Protein AF-H0EFK3-F1 (afdb_monomer_lite)

pLDDT: mean 70.61, std 19.35, range [40.44, 93.5]

Sequence (146 aa):
MAFESGTAYPESDIEADDEYERSEKGYDGGQSPTSSDDLSSSEHTPTTYGAHDASDKLPEAIISEWTADECADFVASLNLRQYADQFLENEIVGEALVALQHDDLKQMGVSSVGHRLTILKNVYDIKIKQDPPTLKLNMPPRPSKI

Foldseek 3Di:
DDDDDDDDDDPDDPDDDDDPCPDDDDDPDDDDPPDDPDDDPPDDDPDDDDDDPPPPDLDPDDLQQFWLQSLLVVCVVLVNNVLSVLSVVVRPGSVNLLVDDPVNCVVSPVVDPVSRCSSNVVSVVSNCVNPVPDPPVPPPPDDDDD

Secondary structure (DSSP, 8-state):
-----------------------------------------------------TTS---SS-GGG--HHHHHHHHIIIIIGGGHHHHHHTT--HHHHHH--HHHHHHTT---HHHHHHHHHHHHHHHHHHS--------PPPP---

Organism: Glarea lozoyensis (strain ATCC 74030 / MF5533) (NCBI:txid1104152)

Structure (mmCIF, N/CA/C/O backbone):
data_AF-H0EFK3-F1
#
_entry.id   AF-H0EFK3-F1
#
loop_
_atom_site.group_PDB
_atom_site.id
_atom_site.type_symbol
_atom_site.label_atom_id
_atom_site.label_alt_id
_atom_site.label_comp_id
_atom_site.label_asym_id
_atom_site.label_entity_id
_atom_site.label_seq_id
_atom_site.pdbx_PDB_ins_code
_atom_site.Cartn_x
_atom_site.Cartn_y
_atom_site.Cartn_z
_atom_site.occupancy
_atom_site.B_iso_or_equiv
_atom_site.auth_seq_id
_atom_site.auth_comp_id
_atom_site.auth_asym_id
_atom_site.auth_atom_id
_atom_site.pdbx_PDB_model_num
ATOM 1 N N . MET A 1 1 ? -55.748 37.983 19.833 1.00 40.44 1 MET A N 1
ATOM 2 C CA . MET A 1 1 ? -54.716 37.002 20.220 1.00 40.44 1 MET A CA 1
ATOM 3 C C . MET A 1 1 ? -53.372 37.650 19.968 1.00 40.44 1 MET A C 1
ATOM 5 O O . MET A 1 1 ? -53.128 38.082 18.850 1.00 40.44 1 MET A O 1
ATOM 9 N N . ALA A 1 2 ? -52.611 37.828 21.042 1.00 47.78 2 ALA A N 1
ATOM 10 C CA . ALA A 1 2 ? -51.266 38.380 21.070 1.00 47.78 2 ALA A CA 1
ATOM 11 C C . ALA A 1 2 ? -50.233 37.245 20.978 1.00 47.78 2 ALA A C 1
ATOM 13 O O . ALA A 1 2 ? -50.512 36.139 21.437 1.00 47.78 2 ALA A O 1
ATOM 14 N N . PHE A 1 3 ? -49.071 37.544 20.406 1.00 45.03 3 PHE A N 1
ATOM 15 C CA . PHE A 1 3 ? -47.782 36.907 20.688 1.00 45.03 3 PHE A CA 1
ATOM 16 C C . PHE A 1 3 ? -46.726 37.975 20.335 1.00 45.03 3 PHE A C 1
ATOM 18 O O . PHE A 1 3 ? -46.649 38.418 19.195 1.00 45.03 3 PHE A O 1
ATOM 25 N N . GLU A 1 4 ? -46.305 38.787 21.298 1.00 48.50 4 GLU A N 1
ATOM 26 C CA . GLU A 1 4 ? -45.198 38.586 22.244 1.00 48.50 4 GLU A CA 1
ATOM 27 C C . GLU A 1 4 ? -43.815 38.590 21.574 1.00 48.50 4 GLU A C 1
ATOM 29 O O . GLU A 1 4 ? -43.460 37.737 20.765 1.00 48.50 4 GLU A O 1
ATOM 34 N N . SER A 1 5 ? -43.090 39.657 21.902 1.00 49.03 5 SER A N 1
ATOM 35 C CA . SER A 1 5 ? -41.765 40.044 21.449 1.00 49.03 5 SER A CA 1
ATOM 36 C C . SER A 1 5 ? -40.663 39.143 22.003 1.00 49.03 5 SER A C 1
ATOM 38 O O . SER A 1 5 ? -40.746 38.687 23.136 1.00 49.03 5 SER A O 1
ATOM 40 N N . GLY A 1 6 ? -39.543 39.099 21.279 1.00 47.88 6 GLY A N 1
ATOM 41 C CA . GLY A 1 6 ? -38.226 39.171 21.908 1.00 47.88 6 GLY A CA 1
ATOM 42 C C . GLY A 1 6 ? -37.472 37.857 22.070 1.00 47.88 6 GLY A C 1
ATOM 43 O O . GLY A 1 6 ? -37.756 37.064 22.954 1.00 47.88 6 GLY A O 1
ATOM 44 N N . THR A 1 7 ? -36.370 37.745 21.334 1.00 43.00 7 THR A N 1
ATOM 45 C CA . THR A 1 7 ? -35.112 37.273 21.919 1.00 43.00 7 THR A CA 1
ATOM 46 C C . THR A 1 7 ? -34.016 38.219 21.448 1.00 43.00 7 THR A C 1
ATOM 48 O O . THR A 1 7 ? -33.504 38.108 20.336 1.00 43.00 7 THR A O 1
ATOM 51 N N . ALA A 1 8 ? -33.732 39.221 22.279 1.00 49.06 8 ALA A N 1
ATOM 52 C CA . ALA A 1 8 ? -32.505 39.992 22.201 1.00 49.06 8 ALA A CA 1
ATOM 53 C C . ALA A 1 8 ? -31.339 39.026 22.445 1.00 49.06 8 ALA A C 1
ATOM 55 O O . ALA A 1 8 ? -31.334 38.323 23.454 1.00 49.06 8 ALA A O 1
ATOM 56 N N . TYR A 1 9 ? -30.388 38.962 21.517 1.00 51.53 9 TYR A N 1
ATOM 57 C CA . TYR A 1 9 ? -29.096 38.345 21.787 1.00 51.53 9 TYR A CA 1
ATOM 58 C C . TYR A 1 9 ? -28.327 39.303 22.699 1.00 51.53 9 TYR A C 1
ATOM 60 O O . TYR A 1 9 ? -28.095 40.439 22.283 1.00 51.53 9 TYR A O 1
ATOM 68 N N . PRO A 1 10 ? -27.971 38.914 23.934 1.00 56.50 10 PRO A N 1
ATOM 69 C CA . PRO A 1 10 ? -27.026 39.697 24.704 1.00 56.50 10 PRO A CA 1
ATOM 70 C C . PRO A 1 10 ? -25.658 39.605 24.023 1.00 56.50 10 PRO A C 1
ATOM 72 O O . PRO A 1 10 ? -25.071 38.528 23.921 1.00 56.50 10 PRO A O 1
ATOM 75 N N . GLU A 1 11 ? -25.180 40.753 23.545 1.00 53.28 11 GLU A N 1
ATOM 76 C CA . GLU A 1 11 ? -23.755 41.048 23.470 1.00 53.28 11 GLU A CA 1
ATOM 77 C C . GLU A 1 11 ? -23.179 40.819 24.870 1.00 53.28 11 GLU A C 1
ATOM 79 O O . GLU A 1 11 ? -23.547 41.498 25.828 1.00 53.28 11 GLU A O 1
ATOM 84 N N . SER A 1 12 ? -22.339 39.801 25.006 1.00 49.78 12 SER A N 1
ATOM 85 C CA . SER A 1 12 ? -21.512 39.606 26.187 1.00 49.78 12 SER A CA 1
ATOM 86 C C . SER A 1 12 ? -20.067 39.747 25.747 1.00 49.78 12 SER A C 1
ATOM 88 O O . SER A 1 12 ? -19.526 38.842 25.107 1.00 49.78 12 SER A O 1
ATOM 90 N N . ASP A 1 13 ? -19.519 40.919 26.067 1.00 53.78 13 ASP A N 1
ATOM 91 C CA . ASP A 1 13 ? -18.103 41.264 26.100 1.00 53.78 13 ASP A CA 1
ATOM 92 C C . ASP A 1 13 ? -17.252 40.056 26.504 1.00 53.78 13 ASP A C 1
ATOM 94 O O . ASP A 1 13 ? -17.281 39.600 27.649 1.00 53.78 13 ASP A O 1
ATOM 98 N N . ILE A 1 14 ? -16.487 39.530 25.550 1.00 55.16 14 ILE A N 1
ATOM 99 C CA . ILE A 1 14 ? -15.352 38.659 25.844 1.00 55.16 14 ILE A CA 1
ATOM 100 C C . ILE A 1 14 ? -14.182 39.599 26.135 1.00 55.16 14 ILE A C 1
ATOM 102 O O . ILE A 1 14 ? -13.369 39.903 25.269 1.00 55.16 14 ILE A O 1
ATOM 106 N N . GLU A 1 15 ? -14.156 40.099 27.365 1.00 57.81 15 GLU A N 1
ATOM 107 C CA . GLU A 1 15 ? -12.981 40.687 28.003 1.00 57.81 15 GLU A CA 1
ATOM 108 C C . GLU A 1 15 ? -12.408 39.615 28.940 1.00 57.81 15 GLU A C 1
ATOM 110 O O . GLU A 1 15 ? -12.974 39.335 29.998 1.00 57.81 15 GLU A O 1
ATOM 115 N N . ALA A 1 16 ? -11.316 38.976 28.525 1.00 56.59 16 ALA A N 1
ATOM 116 C CA . ALA A 1 16 ? -10.424 38.225 29.407 1.00 56.59 16 ALA A CA 1
ATOM 117 C C . ALA A 1 16 ? -9.040 38.153 28.749 1.00 56.59 16 ALA A C 1
ATOM 119 O O . ALA A 1 16 ? -8.718 37.243 27.985 1.00 56.59 16 ALA A O 1
ATOM 120 N N . ASP A 1 17 ? -8.283 39.211 29.017 1.00 53.34 17 ASP A N 1
ATOM 121 C CA . ASP A 1 17 ? -6.836 39.314 28.916 1.00 53.34 17 ASP A CA 1
ATOM 122 C C . ASP A 1 17 ? -6.197 38.294 29.875 1.00 53.34 17 ASP A C 1
ATOM 124 O O . ASP A 1 17 ? -6.238 38.481 31.085 1.00 53.34 17 ASP A O 1
ATOM 128 N N . ASP A 1 18 ? -5.649 37.204 29.335 1.00 54.41 18 ASP A N 1
ATOM 129 C CA . ASP A 1 18 ? -4.739 36.299 30.047 1.00 54.41 18 ASP A CA 1
ATOM 130 C C . ASP A 1 18 ? -3.420 36.245 29.254 1.00 54.41 18 ASP A C 1
ATOM 132 O O . ASP A 1 18 ? -3.176 35.379 28.411 1.00 54.41 18 ASP A O 1
ATOM 136 N N . GLU A 1 19 ? -2.607 37.280 29.464 1.00 54.31 19 GLU A N 1
ATOM 137 C CA . GLU A 1 19 ? -1.190 37.171 29.825 1.00 54.31 19 GLU A CA 1
ATOM 138 C C . GLU A 1 19 ? -0.433 35.969 29.214 1.00 54.31 19 GLU A C 1
ATOM 140 O O . GLU A 1 19 ? -0.080 34.998 29.885 1.00 54.31 19 GLU A O 1
ATOM 145 N N . TYR A 1 20 ? -0.100 36.043 27.921 1.00 53.34 20 TYR A N 1
ATOM 146 C CA . TYR A 1 20 ? 0.865 35.122 27.307 1.00 53.34 20 TYR A CA 1
ATOM 147 C C . TYR A 1 20 ? 2.307 35.569 27.603 1.00 53.34 20 TYR A C 1
ATOM 149 O O . TYR A 1 20 ? 3.095 35.831 26.693 1.00 53.34 20 TYR A O 1
ATOM 157 N N . GLU A 1 21 ? 2.690 35.650 28.880 1.00 53.16 21 GLU A N 1
ATOM 158 C CA . GLU A 1 21 ? 4.094 35.838 29.261 1.00 53.16 21 GLU A CA 1
ATOM 159 C C . GLU A 1 21 ? 4.821 34.484 29.235 1.00 53.16 21 GLU A C 1
ATOM 161 O O . GLU A 1 21 ? 5.125 33.868 30.259 1.00 53.16 21 GLU A O 1
ATOM 166 N N . ARG A 1 22 ? 5.111 33.967 28.033 1.00 49.53 22 ARG A N 1
ATOM 167 C CA . ARG A 1 22 ? 6.064 32.857 27.904 1.00 49.53 22 ARG A CA 1
ATOM 168 C C . ARG A 1 22 ? 7.470 33.423 27.784 1.00 49.53 22 ARG A C 1
ATOM 170 O O . ARG A 1 22 ? 7.938 33.724 26.691 1.00 49.53 22 ARG A O 1
ATOM 177 N N . SER A 1 23 ? 8.113 33.531 28.943 1.00 47.88 23 SER A N 1
ATOM 178 C CA . SER A 1 23 ? 9.464 34.042 29.148 1.00 47.88 23 SER A CA 1
ATOM 179 C C . SER A 1 23 ? 10.484 33.557 28.116 1.00 47.88 23 SER A C 1
ATOM 181 O O . SER A 1 23 ? 10.634 32.360 27.845 1.00 47.88 23 SER A O 1
ATOM 183 N N . GLU A 1 24 ? 11.259 34.519 27.631 1.00 50.53 24 GLU A N 1
ATOM 184 C CA . GLU A 1 24 ? 12.458 34.342 26.827 1.00 50.53 24 GLU A CA 1
ATOM 185 C C . GLU A 1 24 ? 13.538 33.646 27.665 1.00 50.53 24 GLU A C 1
ATOM 187 O O . GLU A 1 24 ? 14.207 34.254 28.501 1.00 50.53 24 GLU A O 1
ATOM 192 N N . LYS A 1 25 ? 13.720 32.338 27.468 1.00 50.91 25 LYS A N 1
ATOM 193 C CA . LYS A 1 25 ? 14.913 31.643 27.959 1.00 50.91 25 LYS A CA 1
ATOM 194 C C . LYS A 1 25 ? 1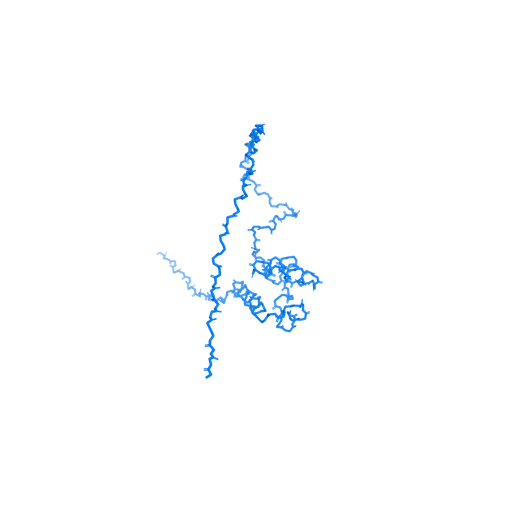5.979 31.672 26.878 1.00 50.91 25 LYS A C 1
ATOM 196 O O . LYS A 1 25 ? 16.089 30.751 26.073 1.00 50.91 25 LYS A O 1
ATOM 201 N N . GLY A 1 26 ? 16.770 32.742 26.911 1.00 47.75 26 GLY A N 1
ATOM 202 C CA . GLY A 1 26 ? 18.124 32.735 26.381 1.00 47.75 26 GLY A CA 1
ATOM 203 C C . GLY A 1 26 ? 18.949 31.688 27.125 1.00 47.75 26 GLY A C 1
ATOM 204 O O . GLY A 1 26 ? 19.226 31.826 28.315 1.00 47.75 26 GLY A O 1
ATOM 205 N N . TYR A 1 27 ? 19.317 30.626 26.419 1.00 49.28 27 TYR A N 1
ATOM 206 C CA . TYR A 1 27 ? 20.464 29.799 26.760 1.00 49.28 27 TYR A CA 1
ATOM 207 C C . TYR A 1 27 ? 21.585 30.187 25.797 1.00 49.28 27 TYR A C 1
ATOM 209 O O . TYR A 1 27 ? 21.691 29.698 24.677 1.00 49.28 27 TYR A O 1
ATOM 217 N N . ASP A 1 28 ? 22.383 31.147 26.256 1.00 47.19 28 ASP A N 1
ATOM 218 C CA . ASP A 1 28 ? 23.770 31.300 25.847 1.00 47.19 28 ASP A CA 1
ATOM 219 C C . ASP A 1 28 ? 24.525 30.039 26.288 1.00 47.19 28 ASP A C 1
ATOM 221 O O . ASP A 1 28 ? 24.467 29.625 27.447 1.00 47.19 28 ASP A O 1
ATOM 225 N N . GLY A 1 29 ? 25.156 29.377 25.328 1.00 49.94 29 GLY A N 1
ATOM 226 C CA . GLY A 1 29 ? 25.785 28.077 25.509 1.00 49.94 29 GLY A CA 1
ATOM 227 C C . GLY A 1 29 ? 26.675 27.772 24.320 1.00 49.94 29 GLY A C 1
ATOM 228 O O . GLY A 1 29 ? 26.379 26.886 23.526 1.00 49.94 29 GLY A O 1
ATOM 229 N N . GLY A 1 30 ? 27.739 28.563 24.171 1.00 46.16 30 GLY A N 1
ATOM 230 C CA . GLY A 1 30 ? 28.821 28.269 23.239 1.00 46.16 30 GLY A CA 1
ATOM 231 C C . GLY A 1 30 ? 29.535 26.950 23.559 1.00 46.16 30 GLY A C 1
ATOM 232 O O . GLY A 1 30 ? 29.468 26.471 24.695 1.00 46.16 30 GLY A O 1
ATOM 233 N N . GLN A 1 31 ? 30.281 26.469 22.547 1.00 50.62 31 GLN A N 1
ATOM 234 C CA . GLN A 1 31 ? 31.054 25.210 22.404 1.00 50.62 31 GLN A CA 1
ATOM 235 C C . GLN A 1 31 ? 30.295 24.214 21.499 1.00 50.62 31 GLN A C 1
ATOM 237 O O . GLN A 1 31 ? 29.227 23.754 21.867 1.00 50.62 31 GLN A O 1
ATOM 242 N N . SER A 1 32 ? 30.714 23.832 20.288 1.00 48.69 32 SER A N 1
ATOM 243 C CA . SER A 1 32 ? 32.023 23.848 19.621 1.00 48.69 32 SER A CA 1
ATOM 244 C C . SER A 1 32 ? 31.814 23.632 18.107 1.00 48.69 32 SER A C 1
ATOM 246 O O . SER A 1 32 ? 31.055 22.729 17.761 1.00 48.69 32 SER A O 1
ATOM 248 N N . PRO A 1 33 ? 32.481 24.346 17.178 1.00 52.19 33 PRO A N 1
ATOM 249 C CA . PRO A 1 33 ? 32.621 23.849 15.814 1.00 52.19 33 PRO A CA 1
ATOM 250 C C . PRO A 1 33 ? 33.737 22.802 15.811 1.00 52.19 33 PRO A C 1
ATOM 252 O O . PRO A 1 33 ? 34.921 23.134 15.893 1.00 52.19 33 PRO A O 1
ATOM 255 N N . THR A 1 34 ? 33.375 21.521 15.768 1.00 54.19 34 THR A N 1
ATOM 256 C CA . THR A 1 34 ? 34.356 20.476 15.472 1.00 54.19 34 THR A CA 1
ATOM 257 C C . THR A 1 34 ? 34.695 20.606 13.991 1.00 54.19 34 THR A C 1
ATOM 259 O O . THR A 1 34 ? 33.885 20.273 13.131 1.00 54.19 34 THR A O 1
ATOM 262 N N . SER A 1 35 ? 35.867 21.167 13.690 1.00 53.00 35 SER A N 1
ATOM 263 C CA . SER A 1 35 ? 36.458 21.063 12.357 1.00 53.00 35 SER A CA 1
ATOM 264 C C . SER A 1 35 ? 36.663 19.578 12.081 1.00 53.00 35 SER A C 1
ATOM 266 O O . SER A 1 35 ? 37.392 18.901 12.809 1.00 53.00 35 SER A O 1
ATOM 268 N N . SER A 1 36 ? 35.980 19.070 11.068 1.00 58.16 36 SER A N 1
ATOM 269 C CA . SER A 1 36 ? 36.232 17.751 10.501 1.00 58.16 36 SER A CA 1
ATOM 270 C C . SER A 1 36 ? 36.311 17.937 9.000 1.00 58.16 36 SER A C 1
ATOM 272 O O . SER A 1 36 ? 35.353 17.734 8.258 1.00 58.16 36 SER A O 1
ATOM 274 N N . ASP A 1 37 ? 37.472 18.426 8.583 1.00 52.88 37 ASP A N 1
ATOM 275 C CA . ASP A 1 37 ? 37.993 18.260 7.240 1.00 52.88 37 ASP A CA 1
ATOM 276 C C . ASP A 1 37 ? 38.271 16.767 7.024 1.00 52.88 37 ASP A C 1
ATOM 278 O O . ASP A 1 37 ? 39.395 16.306 7.202 1.00 52.88 37 ASP A O 1
ATOM 282 N N . ASP A 1 38 ? 37.249 16.008 6.635 1.00 55.44 38 ASP A N 1
ATOM 283 C CA . ASP A 1 38 ? 37.422 14.653 6.117 1.00 55.44 38 ASP A CA 1
ATOM 284 C C . ASP A 1 38 ? 37.128 14.643 4.616 1.00 55.44 38 ASP A C 1
ATOM 286 O O . ASP A 1 38 ? 36.029 14.399 4.127 1.00 55.44 38 ASP A O 1
ATOM 290 N N . LEU A 1 39 ? 38.173 15.049 3.893 1.00 53.88 39 LEU A N 1
ATOM 291 C CA . LEU A 1 39 ? 38.788 14.259 2.832 1.00 53.88 39 LEU A CA 1
ATOM 292 C C . LEU A 1 39 ? 37.796 13.493 1.942 1.00 53.88 39 LEU A C 1
ATOM 294 O O . LEU A 1 39 ? 37.351 12.390 2.250 1.00 53.88 39 LEU A O 1
ATOM 298 N N . SER A 1 40 ? 37.574 14.061 0.757 1.00 55.38 40 SER A N 1
ATOM 299 C CA . SER A 1 40 ? 37.125 13.354 -0.442 1.00 55.38 40 SER A CA 1
ATOM 300 C C . SER A 1 40 ? 37.921 12.053 -0.635 1.00 55.38 40 SER A C 1
ATOM 302 O O . SER A 1 40 ? 39.003 12.050 -1.225 1.00 55.38 40 SER A O 1
ATOM 304 N N . SER A 1 41 ? 37.387 10.938 -0.133 1.00 45.91 41 SER A N 1
ATOM 305 C CA . SER A 1 41 ? 37.857 9.591 -0.454 1.00 45.91 41 SER A CA 1
ATOM 306 C C . SER A 1 41 ? 37.181 9.147 -1.738 1.00 45.91 41 SER A C 1
ATOM 308 O O . SER A 1 41 ? 36.127 8.515 -1.757 1.00 45.91 41 SER A O 1
ATOM 310 N N . SER A 1 42 ? 37.812 9.521 -2.843 1.00 62.47 42 SER A N 1
ATOM 311 C CA . SER A 1 42 ? 37.537 8.969 -4.162 1.00 62.47 42 SER A CA 1
ATOM 312 C C . SER A 1 42 ? 38.137 7.565 -4.279 1.00 62.47 42 SER A C 1
ATOM 314 O O . SER A 1 42 ? 39.048 7.383 -5.071 1.00 62.47 42 SER A O 1
ATOM 316 N N . GLU A 1 43 ? 37.657 6.578 -3.514 1.00 48.94 43 GLU A N 1
ATOM 317 C CA . GLU A 1 43 ? 38.032 5.162 -3.688 1.00 48.94 43 GLU A CA 1
ATOM 318 C C . GLU A 1 43 ? 36.847 4.236 -3.351 1.00 48.94 43 GLU A C 1
ATOM 320 O O . GLU A 1 43 ? 36.759 3.638 -2.281 1.00 48.94 43 GLU A O 1
ATOM 325 N N . HIS A 1 44 ? 35.915 4.097 -4.301 1.00 45.88 44 HIS A N 1
ATOM 326 C CA . HIS A 1 44 ? 34.933 3.013 -4.294 1.00 45.88 44 HIS A CA 1
ATOM 327 C C . HIS A 1 44 ? 35.650 1.676 -4.495 1.00 45.88 44 HIS A C 1
ATOM 329 O O . HIS A 1 44 ? 35.950 1.270 -5.618 1.00 45.88 44 HIS A O 1
ATOM 335 N N . THR A 1 45 ? 35.886 0.966 -3.401 1.00 53.62 45 THR A N 1
ATOM 336 C CA . THR A 1 45 ? 36.117 -0.477 -3.429 1.00 53.62 45 THR A CA 1
ATOM 337 C C . THR A 1 45 ? 34.771 -1.160 -3.174 1.00 53.62 45 THR A C 1
ATOM 339 O O . THR A 1 45 ? 34.205 -1.002 -2.094 1.00 53.62 45 THR A O 1
ATOM 342 N N . PRO A 1 46 ? 34.186 -1.881 -4.153 1.00 49.56 46 PRO A N 1
ATOM 343 C CA . PRO A 1 46 ? 32.938 -2.588 -3.933 1.00 49.56 46 PRO A CA 1
ATOM 344 C C . PRO A 1 46 ? 33.284 -3.880 -3.202 1.00 49.56 46 PRO A C 1
ATOM 346 O O . PRO A 1 46 ? 33.598 -4.897 -3.819 1.00 49.56 46 PRO A O 1
ATOM 349 N N . THR A 1 47 ? 33.287 -3.842 -1.874 1.00 55.28 47 THR A N 1
ATOM 350 C CA . THR A 1 47 ? 33.315 -5.072 -1.096 1.00 55.28 47 THR A CA 1
ATOM 351 C C . THR A 1 47 ? 32.351 -4.988 0.074 1.00 55.28 47 THR A C 1
ATOM 353 O O . THR A 1 47 ? 32.380 -4.054 0.861 1.00 55.28 47 THR A O 1
ATOM 356 N N . THR A 1 48 ? 31.527 -6.029 0.136 1.00 48.28 48 THR A N 1
ATOM 357 C CA . THR A 1 48 ? 30.842 -6.582 1.301 1.00 48.28 48 THR A CA 1
ATOM 358 C C . THR A 1 48 ? 29.673 -5.805 1.928 1.00 48.28 48 THR A C 1
ATOM 360 O O . THR A 1 48 ? 29.831 -4.812 2.620 1.00 48.28 48 THR A O 1
ATOM 363 N N . TYR A 1 49 ? 28.477 -6.363 1.698 1.00 49.00 49 TYR A N 1
ATOM 364 C CA . TYR A 1 49 ? 27.360 -6.547 2.635 1.00 49.00 49 TYR A CA 1
ATOM 365 C C . TYR A 1 49 ? 27.351 -5.685 3.911 1.00 49.00 49 TYR A C 1
ATOM 367 O O . TYR A 1 49 ? 28.114 -5.946 4.840 1.00 49.00 49 TYR A O 1
ATOM 375 N N . GLY A 1 50 ? 26.359 -4.797 4.020 1.00 48.47 50 GLY A N 1
ATOM 376 C CA . GLY A 1 50 ? 25.864 -4.341 5.318 1.00 48.47 50 GLY A CA 1
ATOM 377 C C . GLY A 1 50 ? 25.365 -2.903 5.337 1.00 48.47 50 GLY A C 1
ATOM 378 O O . GLY A 1 50 ? 26.163 -1.980 5.285 1.00 48.47 50 GLY A O 1
ATOM 379 N N . ALA A 1 51 ? 24.049 -2.764 5.511 1.00 50.94 51 ALA A N 1
ATOM 380 C CA . ALA A 1 51 ? 23.343 -1.551 5.924 1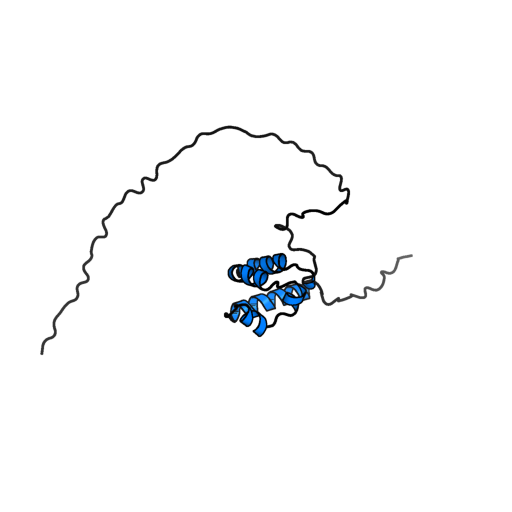.00 50.94 51 ALA A CA 1
ATOM 381 C C . ALA A 1 51 ? 23.422 -0.367 4.946 1.00 50.94 51 ALA A C 1
ATOM 383 O O . ALA A 1 51 ? 24.121 0.618 5.160 1.00 50.94 51 ALA A O 1
ATOM 384 N N . HIS A 1 52 ? 22.621 -0.452 3.883 1.00 46.41 52 HIS A N 1
ATOM 385 C CA . HIS A 1 52 ? 22.147 0.749 3.210 1.00 46.41 52 HIS A CA 1
ATOM 386 C C . HIS A 1 52 ? 21.224 1.509 4.168 1.00 46.41 52 HIS A C 1
ATOM 388 O O . HIS A 1 52 ? 20.233 0.952 4.637 1.00 46.41 52 HIS A O 1
ATOM 394 N N . ASP A 1 53 ? 21.564 2.766 4.444 1.00 47.28 53 ASP A N 1
ATOM 395 C CA . ASP A 1 53 ? 20.659 3.771 5.000 1.00 47.28 53 ASP A CA 1
ATOM 396 C C . ASP A 1 53 ? 19.415 3.843 4.094 1.00 47.28 53 ASP A C 1
ATOM 398 O O . ASP A 1 53 ? 19.436 4.401 2.995 1.00 47.28 53 ASP A O 1
ATOM 402 N N . ALA A 1 54 ? 18.348 3.170 4.521 1.00 53.28 54 ALA A N 1
ATOM 403 C CA . ALA A 1 54 ? 17.147 2.878 3.739 1.00 53.28 54 ALA A CA 1
ATOM 404 C C . ALA A 1 54 ? 16.150 4.052 3.684 1.00 53.28 54 ALA A C 1
ATOM 406 O O . ALA A 1 54 ? 14.956 3.839 3.504 1.00 53.28 54 ALA A O 1
ATOM 407 N N . SER A 1 55 ? 16.621 5.293 3.842 1.00 52.16 55 SER A N 1
ATOM 408 C CA . SER A 1 55 ? 15.739 6.466 3.968 1.00 52.16 55 SER A CA 1
ATOM 409 C C . SER A 1 55 ? 15.694 7.361 2.721 1.00 52.16 55 SER A C 1
ATOM 411 O O . SER A 1 55 ? 14.738 8.113 2.563 1.00 52.16 55 SER A O 1
ATOM 413 N N . ASP A 1 56 ? 16.671 7.270 1.805 1.00 52.16 56 ASP A N 1
ATOM 414 C CA . ASP A 1 56 ? 16.805 8.233 0.688 1.00 52.16 56 ASP A CA 1
ATOM 415 C C . ASP A 1 56 ? 16.797 7.622 -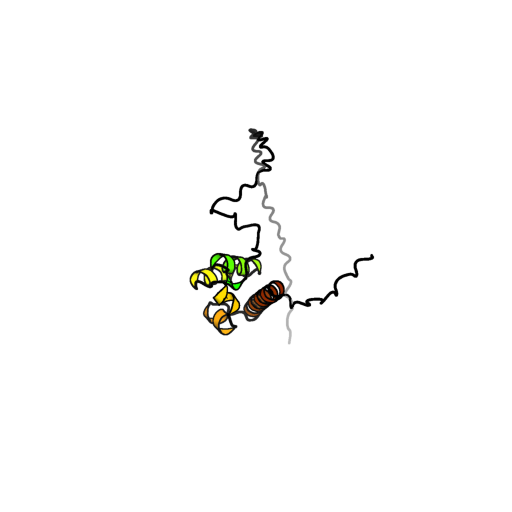0.722 1.00 52.16 56 ASP A C 1
ATOM 417 O O . ASP A 1 56 ? 16.827 8.341 -1.724 1.00 52.16 56 ASP A O 1
ATOM 421 N N . LYS A 1 57 ? 16.716 6.296 -0.849 1.00 48.88 57 LYS A N 1
ATOM 422 C CA . LYS A 1 57 ? 16.670 5.634 -2.158 1.00 48.88 57 LYS A CA 1
ATOM 423 C C . LYS A 1 57 ? 15.541 4.620 -2.167 1.00 48.88 57 LYS A C 1
ATOM 425 O O . LYS A 1 57 ? 15.767 3.443 -1.917 1.00 48.88 57 LYS A O 1
ATOM 430 N N . LEU A 1 58 ? 14.328 5.080 -2.491 1.00 54.81 58 LEU A N 1
ATOM 431 C CA . LEU A 1 58 ? 13.296 4.168 -2.992 1.00 54.81 58 LEU A CA 1
ATOM 432 C C . LEU A 1 58 ? 13.954 3.335 -4.099 1.00 54.81 58 LEU A C 1
ATOM 434 O O . LEU A 1 58 ? 14.560 3.913 -5.012 1.00 54.81 58 LEU A O 1
ATOM 438 N N . PRO A 1 59 ? 13.966 2.006 -3.973 1.00 49.28 59 PRO A N 1
ATOM 439 C CA . PRO A 1 59 ? 14.969 1.227 -4.653 1.00 49.28 59 PRO A CA 1
ATOM 440 C C . PRO A 1 59 ? 14.632 1.164 -6.145 1.00 49.28 59 PRO A C 1
ATOM 442 O O . PRO A 1 59 ? 13.478 1.065 -6.553 1.00 49.28 59 PRO A O 1
ATOM 445 N N . GLU A 1 60 ? 15.669 1.122 -6.978 1.00 51.50 60 GLU A N 1
ATOM 446 C CA . GLU A 1 60 ? 15.582 0.573 -8.340 1.00 51.50 60 GLU A CA 1
ATOM 447 C C . GLU A 1 60 ? 15.185 -0.926 -8.329 1.00 51.50 60 GLU A C 1
ATOM 449 O O . GLU A 1 60 ? 15.145 -1.557 -9.381 1.00 51.50 60 GLU A O 1
ATOM 454 N N . ALA A 1 61 ? 14.907 -1.506 -7.153 1.00 60.56 61 ALA A N 1
ATOM 455 C CA . ALA A 1 61 ? 14.496 -2.885 -6.959 1.00 60.56 61 ALA A CA 1
ATOM 456 C C . ALA A 1 61 ? 13.069 -3.121 -7.453 1.00 60.56 61 ALA A C 1
ATOM 458 O O . ALA A 1 61 ? 12.157 -2.308 -7.259 1.00 60.56 61 ALA A O 1
ATOM 459 N N . ILE A 1 62 ? 12.897 -4.274 -8.088 1.00 79.06 62 ILE A N 1
ATOM 460 C CA . ILE A 1 62 ? 11.640 -4.744 -8.659 1.00 79.06 62 ILE A CA 1
ATOM 461 C C . ILE A 1 62 ? 10.603 -4.823 -7.533 1.00 79.06 62 ILE A C 1
ATOM 463 O O . ILE A 1 62 ? 10.899 -5.367 -6.477 1.00 79.06 62 ILE A O 1
ATOM 467 N N . ILE A 1 63 ? 9.390 -4.301 -7.745 1.00 84.31 63 ILE A N 1
ATOM 468 C CA . ILE A 1 63 ? 8.327 -4.270 -6.719 1.00 84.31 63 ILE A CA 1
ATOM 469 C C . ILE A 1 63 ? 8.005 -5.662 -6.152 1.00 84.31 63 ILE A C 1
ATOM 471 O O . ILE A 1 63 ? 7.561 -5.781 -5.019 1.00 84.31 63 ILE A O 1
ATOM 475 N N . SER A 1 64 ? 8.270 -6.723 -6.917 1.00 85.56 64 SER A N 1
ATOM 476 C CA . SER A 1 64 ? 8.138 -8.115 -6.479 1.00 85.56 64 SER A CA 1
ATOM 477 C C . SER A 1 64 ? 9.181 -8.547 -5.439 1.00 85.56 64 SER A C 1
ATOM 479 O O . SER A 1 64 ? 8.918 -9.473 -4.684 1.00 85.56 64 SER A O 1
ATOM 481 N N . GLU A 1 65 ? 10.348 -7.903 -5.386 1.00 87.38 65 GLU A N 1
ATOM 482 C CA . GLU A 1 65 ? 11.453 -8.239 -4.471 1.00 87.38 65 GLU A CA 1
ATOM 483 C C . GLU A 1 65 ? 11.389 -7.472 -3.144 1.00 87.38 65 GLU A C 1
ATOM 485 O O . GLU A 1 65 ? 12.232 -7.679 -2.274 1.00 87.38 65 GLU A O 1
ATOM 490 N N . TRP A 1 66 ? 10.405 -6.584 -2.982 1.00 90.81 66 TRP A N 1
ATOM 491 C CA . TRP A 1 66 ? 10.289 -5.755 -1.789 1.00 90.81 66 TRP A CA 1
ATOM 492 C C . TRP A 1 66 ? 10.007 -6.593 -0.544 1.00 90.81 66 TRP A C 1
ATOM 494 O O . TRP A 1 66 ? 9.212 -7.536 -0.548 1.00 90.81 66 TRP A O 1
ATOM 504 N N . THR A 1 67 ? 10.645 -6.214 0.550 1.00 92.31 67 THR A N 1
ATOM 505 C CA . THR A 1 67 ? 10.391 -6.757 1.885 1.00 92.31 67 THR A CA 1
ATOM 506 C C . THR A 1 67 ? 9.101 -6.182 2.477 1.00 92.31 67 THR A C 1
ATOM 508 O O . THR A 1 67 ? 8.522 -5.230 1.946 1.00 92.31 67 THR A O 1
ATOM 511 N N . ALA A 1 68 ? 8.623 -6.768 3.578 1.00 92.62 68 ALA A N 1
ATOM 512 C CA . ALA A 1 68 ? 7.429 -6.274 4.263 1.00 92.62 68 ALA A CA 1
ATOM 513 C C . ALA A 1 68 ? 7.613 -4.834 4.776 1.00 92.62 68 ALA A C 1
ATOM 515 O O . ALA A 1 68 ? 6.696 -4.022 4.655 1.00 92.62 68 ALA A O 1
ATOM 516 N N . ASP A 1 69 ? 8.813 -4.499 5.259 1.00 93.00 69 ASP A N 1
ATOM 517 C CA . ASP A 1 69 ? 9.191 -3.141 5.660 1.00 93.00 69 ASP A CA 1
ATOM 518 C C . ASP A 1 69 ? 9.112 -2.160 4.484 1.00 93.00 69 ASP A C 1
ATOM 520 O O . ASP A 1 69 ? 8.422 -1.146 4.573 1.00 93.00 69 ASP A O 1
ATOM 524 N N . GLU A 1 70 ? 9.700 -2.500 3.332 1.00 91.94 70 GLU A N 1
ATOM 525 C CA . GLU A 1 70 ? 9.620 -1.660 2.126 1.00 91.94 70 GLU A CA 1
ATOM 526 C C . GLU A 1 70 ? 8.174 -1.480 1.636 1.00 91.94 70 GLU A C 1
ATOM 528 O O . GLU A 1 70 ? 7.789 -0.394 1.193 1.00 91.94 70 GLU A O 1
ATOM 533 N N . CYS A 1 71 ? 7.340 -2.519 1.744 1.00 92.31 71 CYS A N 1
ATOM 534 C CA . CYS A 1 71 ? 5.918 -2.427 1.414 1.00 92.31 71 CYS A CA 1
ATOM 535 C C . CYS A 1 71 ? 5.169 -1.491 2.376 1.00 92.31 71 CYS A C 1
ATOM 537 O O . CYS A 1 71 ? 4.310 -0.714 1.944 1.00 92.31 71 CYS A O 1
ATOM 539 N N . ALA A 1 72 ? 5.497 -1.533 3.665 1.00 92.88 72 ALA A N 1
ATOM 540 C CA . ALA A 1 72 ? 4.916 -0.666 4.681 1.00 92.88 72 ALA A CA 1
ATOM 541 C C . ALA A 1 72 ? 5.341 0.800 4.495 1.00 92.88 72 ALA A C 1
ATOM 543 O O . ALA A 1 72 ? 4.485 1.691 4.535 1.00 92.88 72 ALA A O 1
ATOM 544 N N . ASP A 1 73 ? 6.618 1.052 4.196 1.00 92.50 73 ASP A N 1
ATOM 545 C CA . ASP A 1 73 ? 7.133 2.380 3.842 1.00 92.50 73 ASP A CA 1
ATOM 546 C C . ASP A 1 73 ? 6.495 2.918 2.558 1.00 92.50 73 ASP A C 1
ATOM 548 O O . ASP A 1 73 ? 6.089 4.085 2.494 1.00 92.50 73 ASP A O 1
ATOM 552 N N . PHE A 1 74 ? 6.297 2.065 1.549 1.00 92.19 74 PHE A N 1
ATOM 553 C CA . PHE A 1 74 ? 5.563 2.438 0.345 1.00 92.19 74 PHE A CA 1
ATOM 554 C C . PHE A 1 74 ? 4.143 2.903 0.680 1.00 92.19 74 PHE A C 1
ATOM 556 O O . PHE A 1 74 ? 3.739 3.990 0.262 1.00 92.19 74 PHE A O 1
ATOM 563 N N . VAL A 1 75 ? 3.391 2.143 1.477 1.00 91.94 75 VAL A N 1
ATOM 564 C CA . VAL A 1 75 ? 2.036 2.537 1.893 1.00 91.94 75 VAL A CA 1
ATOM 565 C C . VAL A 1 75 ? 2.073 3.820 2.734 1.00 91.94 75 VAL A C 1
ATOM 567 O O . VAL A 1 75 ? 1.238 4.711 2.541 1.00 91.94 75 VAL A O 1
ATOM 570 N N . ALA A 1 76 ? 3.069 3.986 3.605 1.00 91.50 76 ALA A N 1
ATOM 571 C CA . ALA A 1 76 ? 3.266 5.217 4.361 1.00 91.50 76 ALA A CA 1
ATOM 572 C C . ALA A 1 76 ? 3.497 6.437 3.454 1.00 91.50 76 ALA A C 1
ATOM 574 O O . ALA A 1 76 ? 2.899 7.492 3.699 1.00 91.50 76 ALA A O 1
ATOM 575 N N . SER A 1 77 ? 4.265 6.275 2.371 1.00 91.56 77 SER A N 1
ATOM 576 C CA . SER A 1 77 ? 4.534 7.324 1.377 1.00 91.56 77 SER A CA 1
ATOM 577 C C . SER A 1 77 ? 3.284 7.789 0.617 1.00 91.56 77 SER A C 1
ATOM 579 O O . SER A 1 77 ? 3.231 8.923 0.147 1.00 91.56 77 SER A O 1
ATOM 581 N N . LEU A 1 78 ? 2.233 6.959 0.557 1.00 90.06 78 LEU A N 1
ATOM 582 C CA . LEU A 1 78 ? 0.945 7.290 -0.067 1.00 90.06 78 LEU A CA 1
ATOM 583 C C . LEU A 1 78 ? -0.005 8.071 0.858 1.00 90.06 78 LEU A C 1
ATOM 585 O O . LEU A 1 78 ? -1.210 8.114 0.602 1.00 90.06 78 LEU A O 1
ATOM 589 N N . ASN A 1 79 ? 0.503 8.641 1.957 1.00 91.06 79 ASN A N 1
ATOM 590 C CA . ASN A 1 79 ? -0.283 9.205 3.064 1.00 91.06 79 ASN A CA 1
ATOM 591 C C . ASN A 1 79 ? -1.191 8.170 3.755 1.00 91.06 79 ASN A C 1
ATOM 593 O O . ASN A 1 79 ? -2.165 8.522 4.425 1.00 91.06 79 ASN A O 1
ATOM 597 N N . LEU A 1 80 ? -0.863 6.884 3.628 1.00 91.81 80 LEU A N 1
ATOM 598 C CA . LEU A 1 80 ? -1.624 5.767 4.182 1.00 91.81 80 LEU A CA 1
ATOM 599 C C . LEU A 1 80 ? -0.873 5.085 5.332 1.00 91.81 80 LEU A C 1
ATOM 601 O O . LEU A 1 80 ? -1.132 3.928 5.630 1.00 91.81 80 LEU A O 1
ATOM 605 N N . ARG A 1 81 ? -0.000 5.820 6.037 1.00 91.56 81 ARG A N 1
ATOM 606 C CA . ARG A 1 81 ? 0.849 5.306 7.129 1.00 91.56 81 ARG A CA 1
ATOM 607 C C . ARG A 1 81 ? 0.090 4.556 8.226 1.00 91.56 81 ARG A C 1
ATOM 609 O O . ARG A 1 81 ? 0.629 3.617 8.779 1.00 91.56 81 ARG A O 1
ATOM 616 N N . GLN A 1 82 ? -1.171 4.907 8.481 1.00 92.69 82 GLN A N 1
ATOM 617 C CA . GLN A 1 82 ? -2.044 4.175 9.414 1.00 92.69 82 GLN A CA 1
ATOM 618 C C . GLN A 1 82 ? -2.250 2.692 9.050 1.00 92.69 82 GLN A C 1
ATOM 620 O O . GLN A 1 82 ? -2.638 1.905 9.903 1.00 92.69 82 GLN A O 1
ATOM 625 N N . TYR A 1 83 ? -2.034 2.331 7.783 1.00 92.38 83 TYR A N 1
ATOM 626 C CA . TYR A 1 83 ? -2.127 0.965 7.284 1.00 92.38 83 TYR A CA 1
ATOM 627 C C . TYR A 1 83 ? -0.755 0.277 7.226 1.00 92.38 83 TYR A C 1
ATOM 629 O O . TYR A 1 83 ? -0.708 -0.930 7.042 1.00 92.38 83 TYR A O 1
ATOM 637 N N . ALA A 1 84 ? 0.358 1.001 7.401 1.00 91.44 84 ALA A N 1
ATOM 638 C CA . ALA A 1 84 ? 1.706 0.434 7.312 1.00 91.44 84 ALA A CA 1
ATOM 639 C C . ALA A 1 84 ? 1.920 -0.691 8.341 1.00 91.44 84 ALA A C 1
ATOM 641 O O . ALA A 1 84 ? 2.383 -1.769 7.979 1.00 91.44 84 ALA A O 1
ATOM 642 N N . ASP A 1 85 ? 1.471 -0.488 9.584 1.00 92.81 85 ASP A N 1
ATOM 643 C CA . ASP A 1 85 ? 1.543 -1.508 10.638 1.00 92.81 85 ASP A CA 1
ATOM 644 C C . ASP A 1 85 ? 0.749 -2.773 10.274 1.00 92.81 85 ASP A C 1
ATOM 646 O O . ASP A 1 85 ? 1.194 -3.885 10.530 1.00 92.81 85 ASP A O 1
ATOM 650 N N . GLN A 1 86 ? -0.402 -2.629 9.607 1.00 93.06 86 GLN A N 1
ATOM 651 C CA . GLN A 1 86 ? -1.198 -3.774 9.151 1.00 93.06 86 GLN A CA 1
ATOM 652 C C . GLN A 1 86 ? -0.510 -4.532 8.016 1.00 93.06 86 GLN A C 1
ATOM 654 O O . GLN A 1 86 ? -0.637 -5.750 7.937 1.00 93.06 86 GLN A O 1
ATOM 659 N N . PHE A 1 87 ? 0.227 -3.847 7.142 1.00 92.12 87 PHE A N 1
ATOM 660 C CA . PHE A 1 87 ? 1.024 -4.510 6.108 1.00 92.12 87 PHE A CA 1
ATOM 661 C C . PHE A 1 87 ? 2.193 -5.298 6.716 1.00 92.12 87 PHE A C 1
ATOM 663 O O . PHE A 1 87 ? 2.466 -6.403 6.250 1.00 92.12 87 PHE A O 1
ATOM 670 N N . LEU A 1 88 ? 2.814 -4.788 7.785 1.00 92.50 88 LEU A N 1
ATOM 671 C CA . LEU A 1 88 ? 3.834 -5.514 8.550 1.00 92.50 88 LEU A CA 1
ATOM 672 C C . LEU A 1 88 ? 3.250 -6.713 9.304 1.00 92.50 88 LEU A C 1
ATOM 674 O O . LEU A 1 88 ? 3.785 -7.812 9.210 1.00 92.50 88 LEU A O 1
ATOM 678 N N . GLU A 1 89 ? 2.134 -6.527 10.012 1.00 93.19 89 GLU A N 1
ATOM 679 C CA . GLU A 1 89 ? 1.503 -7.580 10.821 1.00 93.19 89 GLU A CA 1
ATOM 680 C C . GLU A 1 89 ? 0.974 -8.742 9.965 1.00 93.19 89 GLU A C 1
ATOM 682 O O . GLU A 1 89 ? 0.985 -9.890 10.402 1.00 93.19 89 GLU A O 1
ATOM 687 N N . ASN A 1 90 ? 0.549 -8.458 8.729 1.00 91.94 90 ASN A N 1
ATOM 688 C CA . ASN A 1 90 ? 0.139 -9.476 7.757 1.00 91.94 90 ASN A CA 1
ATOM 689 C C . ASN A 1 90 ? 1.305 -9.994 6.888 1.00 91.94 90 ASN A C 1
ATOM 691 O O . ASN A 1 90 ? 1.054 -10.748 5.949 1.00 91.94 90 ASN A O 1
ATOM 695 N N . GLU A 1 91 ? 2.550 -9.584 7.166 1.00 92.38 91 GLU A N 1
ATOM 696 C CA . GLU A 1 91 ? 3.767 -9.983 6.439 1.00 92.38 91 GLU A CA 1
ATOM 697 C C . GLU A 1 91 ? 3.650 -9.804 4.910 1.00 92.38 91 GLU A C 1
ATOM 699 O O . GLU A 1 91 ? 4.042 -10.663 4.113 1.00 92.38 91 GLU A O 1
ATOM 704 N N . ILE A 1 92 ? 3.087 -8.670 4.476 1.00 93.25 92 ILE A N 1
ATOM 705 C CA . ILE A 1 92 ? 2.863 -8.384 3.056 1.00 93.25 92 ILE A CA 1
ATOM 706 C C . ILE A 1 92 ? 4.186 -8.025 2.378 1.00 93.25 92 ILE A C 1
ATOM 708 O O . ILE A 1 92 ? 4.640 -6.887 2.437 1.00 93.25 92 ILE A O 1
ATOM 712 N N . VAL A 1 93 ? 4.775 -9.002 1.693 1.00 92.94 93 VAL A N 1
ATOM 713 C CA . VAL A 1 93 ? 5.961 -8.840 0.837 1.00 92.94 93 VAL A CA 1
ATOM 714 C C . VAL A 1 93 ? 5.604 -8.348 -0.569 1.00 92.94 93 VAL A C 1
ATOM 716 O O . VAL A 1 93 ? 4.443 -8.381 -0.978 1.00 92.94 93 VAL A O 1
ATOM 719 N N . GLY A 1 94 ? 6.606 -7.954 -1.350 1.00 89.94 94 GLY A N 1
ATOM 720 C CA . GLY A 1 94 ? 6.469 -7.414 -2.700 1.00 89.94 94 GLY A CA 1
ATOM 721 C C . GLY A 1 94 ? 5.659 -8.296 -3.651 1.00 89.94 94 GLY A C 1
ATOM 722 O O . GLY A 1 94 ? 4.737 -7.812 -4.309 1.00 89.94 94 GLY A O 1
ATOM 723 N N . GLU A 1 95 ? 5.914 -9.608 -3.686 1.00 89.88 95 GLU A N 1
ATOM 724 C CA . GLU A 1 95 ? 5.107 -10.541 -4.492 1.00 89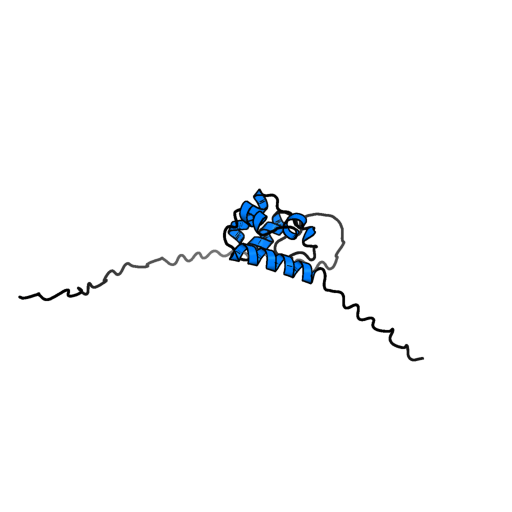.88 95 GLU A CA 1
ATOM 725 C C . GLU A 1 95 ? 3.619 -10.511 -4.110 1.00 89.88 95 GLU A C 1
ATOM 727 O O . GLU A 1 95 ? 2.750 -10.493 -4.987 1.00 89.88 95 GLU A O 1
ATOM 732 N N . ALA A 1 96 ? 3.320 -10.450 -2.809 1.00 90.88 96 ALA A N 1
ATOM 733 C CA . ALA A 1 96 ? 1.955 -10.342 -2.313 1.00 90.88 96 ALA A CA 1
ATOM 734 C C . ALA A 1 96 ? 1.356 -8.973 -2.662 1.00 90.88 96 ALA A C 1
ATOM 736 O O . ALA A 1 96 ? 0.250 -8.918 -3.195 1.00 90.88 96 ALA A O 1
ATOM 737 N N . LEU A 1 97 ? 2.106 -7.882 -2.467 1.00 91.31 97 LEU A N 1
ATOM 738 C CA . LEU A 1 97 ? 1.711 -6.510 -2.805 1.00 91.31 97 LEU A CA 1
ATOM 739 C C . LEU A 1 97 ? 1.288 -6.385 -4.279 1.00 91.31 97 LEU A C 1
ATOM 741 O O . LEU A 1 97 ? 0.304 -5.717 -4.599 1.00 91.31 97 LEU A O 1
ATOM 745 N N . VAL A 1 98 ? 2.005 -7.064 -5.175 1.00 89.69 98 VAL A N 1
ATOM 746 C CA . VAL A 1 98 ? 1.741 -7.099 -6.622 1.00 89.69 98 VAL A CA 1
ATOM 747 C C . VAL A 1 98 ? 0.494 -7.916 -6.982 1.00 89.69 98 VAL A C 1
ATOM 749 O O . VAL A 1 98 ? -0.119 -7.652 -8.027 1.00 89.69 98 VAL A O 1
ATOM 752 N N . ALA A 1 99 ? 0.137 -8.898 -6.152 1.00 90.06 99 ALA A N 1
ATOM 753 C CA . ALA A 1 99 ? -1.016 -9.781 -6.321 1.00 90.06 99 ALA A CA 1
ATOM 754 C C . ALA A 1 99 ? -2.272 -9.317 -5.559 1.00 90.06 99 ALA A C 1
ATOM 756 O O . ALA A 1 99 ? -3.351 -9.854 -5.814 1.00 90.06 99 ALA A O 1
ATOM 757 N N . LEU A 1 100 ? -2.149 -8.326 -4.667 1.00 91.00 100 LEU A N 1
ATOM 758 C CA . LEU A 1 100 ? -3.244 -7.829 -3.834 1.00 91.00 100 LEU A CA 1
ATOM 759 C C . LEU A 1 100 ? -4.471 -7.428 -4.655 1.00 91.00 100 LEU A C 1
ATOM 761 O O . LEU A 1 100 ? -4.386 -6.695 -5.647 1.00 91.00 100 LEU A O 1
ATOM 765 N N . GLN A 1 101 ? -5.637 -7.838 -4.165 1.00 92.38 101 GLN A N 1
ATOM 766 C CA . GLN A 1 101 ? -6.937 -7.454 -4.693 1.00 92.38 101 GLN A CA 1
ATOM 767 C C . GLN A 1 101 ? -7.716 -6.593 -3.692 1.00 92.38 101 GLN A C 1
ATOM 769 O O . GLN A 1 101 ? -7.338 -6.385 -2.537 1.00 92.38 101 GLN A O 1
ATOM 774 N N . HIS A 1 102 ? -8.857 -6.067 -4.144 1.00 92.62 102 HIS A N 1
ATOM 775 C CA . HIS A 1 102 ? -9.737 -5.270 -3.292 1.00 92.62 102 HIS A CA 1
ATOM 776 C C . HIS A 1 102 ? -10.223 -6.032 -2.051 1.00 92.62 102 HIS A C 1
ATOM 778 O O . HIS A 1 102 ? -10.381 -5.411 -0.997 1.00 92.62 102 HIS A O 1
ATOM 784 N N . ASP A 1 103 ? -10.481 -7.334 -2.179 1.00 92.25 103 ASP A N 1
ATOM 785 C CA . ASP A 1 103 ? -10.948 -8.182 -1.081 1.00 92.25 103 ASP A CA 1
ATOM 786 C C . ASP A 1 103 ? -9.844 -8.470 -0.058 1.00 92.25 103 ASP A C 1
ATOM 788 O O . ASP A 1 103 ? -10.120 -8.462 1.142 1.00 92.25 103 ASP A O 1
ATOM 792 N N . ASP A 1 104 ? -8.592 -8.622 -0.495 1.00 92.69 104 ASP A N 1
ATOM 793 C CA . ASP A 1 104 ? -7.440 -8.827 0.396 1.00 92.69 104 ASP A CA 1
ATOM 794 C C . ASP A 1 104 ? -7.183 -7.579 1.242 1.00 92.69 104 ASP A C 1
ATOM 796 O O . ASP A 1 104 ? -7.139 -7.634 2.471 1.00 92.69 104 ASP A O 1
ATOM 800 N N . LEU A 1 105 ? -7.163 -6.410 0.593 1.00 91.06 105 LEU A N 1
ATOM 801 C CA . LEU A 1 105 ? -7.039 -5.124 1.279 1.00 91.06 105 LEU A CA 1
ATOM 802 C C . LEU A 1 105 ? -8.170 -4.910 2.296 1.00 91.06 105 LEU A C 1
ATOM 804 O O . LEU A 1 105 ? -7.962 -4.316 3.353 1.00 91.06 105 LEU A O 1
ATOM 808 N N . LYS A 1 106 ? -9.381 -5.395 2.001 1.00 92.19 106 LYS A N 1
ATOM 809 C CA . LYS A 1 106 ? -10.510 -5.312 2.931 1.00 92.19 106 LYS A CA 1
ATOM 810 C C . LYS A 1 106 ? -10.315 -6.232 4.140 1.00 92.19 106 LYS A C 1
ATOM 812 O O . LYS A 1 106 ? -10.626 -5.806 5.251 1.00 92.19 106 LYS A O 1
ATOM 817 N N . GLN A 1 107 ? -9.801 -7.445 3.937 1.00 90.00 107 GLN A N 1
ATOM 818 C CA . GLN A 1 107 ? -9.492 -8.392 5.016 1.00 90.00 107 GLN A CA 1
ATOM 819 C C . GLN A 1 107 ? -8.391 -7.871 5.946 1.00 90.00 107 GLN A C 1
ATOM 821 O O . GLN A 1 107 ? -8.495 -8.044 7.155 1.00 90.00 107 GLN A O 1
ATOM 826 N N . MET A 1 108 ? -7.415 -7.138 5.407 1.00 89.00 108 MET A N 1
ATOM 827 C CA . MET A 1 108 ? -6.352 -6.486 6.183 1.00 89.00 108 MET A CA 1
ATOM 828 C C . MET A 1 108 ? -6.808 -5.242 6.970 1.00 89.00 108 MET A C 1
ATOM 830 O O . MET A 1 108 ? -6.027 -4.662 7.718 1.00 89.00 108 MET A O 1
ATOM 834 N N . GLY A 1 109 ? -8.057 -4.790 6.797 1.00 88.62 109 GLY A N 1
ATOM 835 C CA . GLY A 1 109 ? -8.610 -3.632 7.514 1.00 88.62 109 GLY A CA 1
ATOM 836 C C . GLY A 1 109 ? -8.748 -2.348 6.686 1.00 88.62 109 GLY A C 1
ATOM 837 O O . GLY A 1 109 ? -9.275 -1.345 7.183 1.00 88.62 109 GLY A O 1
ATOM 838 N N . VAL A 1 110 ? -8.389 -2.355 5.395 1.00 90.81 110 VAL A N 1
ATOM 839 C CA . VAL A 1 110 ? -8.566 -1.204 4.488 1.00 90.81 110 VAL A CA 1
ATOM 840 C C . VAL A 1 110 ? -10.022 -1.109 4.005 1.00 90.81 110 VAL A C 1
ATOM 842 O O . VAL A 1 110 ? -10.387 -1.430 2.868 1.00 90.81 110 VAL A O 1
ATOM 845 N N . SER A 1 111 ? -10.893 -0.621 4.889 1.00 90.19 111 SER A N 1
ATOM 846 C CA . SER A 1 111 ? -12.342 -0.503 4.644 1.00 90.19 111 SER A CA 1
ATOM 847 C C . SER A 1 111 ? -12.703 0.554 3.589 1.00 90.19 111 SER A C 1
ATOM 849 O O . SER A 1 111 ? -13.674 0.394 2.841 1.00 90.19 111 SER A O 1
ATOM 851 N N . SER A 1 112 ? -11.905 1.620 3.482 1.00 93.50 112 SER A N 1
ATOM 852 C CA . SER A 1 112 ? -12.147 2.735 2.559 1.00 93.50 112 SER A CA 1
ATOM 853 C C . SER A 1 112 ? -11.853 2.350 1.108 1.00 93.50 112 SER A C 1
ATOM 855 O O . SER A 1 112 ? -10.739 1.952 0.771 1.00 93.50 112 SER A O 1
ATOM 857 N N . VAL A 1 113 ? -12.845 2.516 0.225 1.00 92.31 113 VAL A N 1
ATOM 858 C CA . VAL A 1 113 ? -12.703 2.247 -1.219 1.00 92.31 113 VAL A CA 1
ATOM 859 C C . VAL A 1 113 ? -11.607 3.120 -1.836 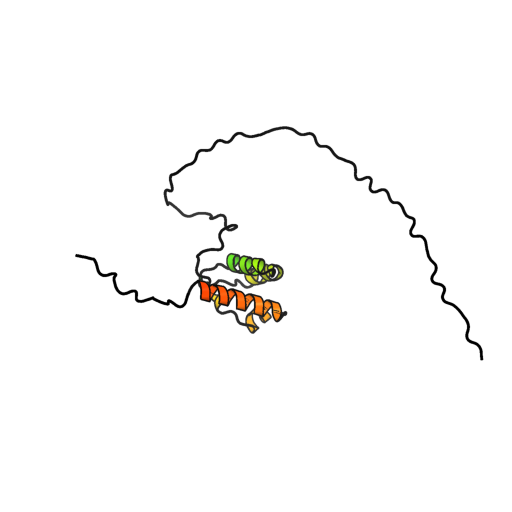1.00 92.31 113 VAL A C 1
ATOM 861 O O . VAL A 1 113 ? -10.810 2.627 -2.630 1.00 92.31 113 VAL A O 1
ATOM 864 N N . GLY A 1 114 ? -11.537 4.395 -1.440 1.00 93.44 114 GLY A N 1
ATOM 865 C CA . GLY A 1 114 ? -10.540 5.336 -1.950 1.00 93.44 114 GLY A CA 1
ATOM 866 C C . GLY A 1 114 ? -9.115 4.901 -1.620 1.00 93.44 114 GLY A C 1
ATOM 867 O O . GLY A 1 114 ? -8.270 4.871 -2.506 1.00 93.44 114 GLY A O 1
ATOM 868 N N . HIS A 1 115 ? -8.865 4.469 -0.380 1.00 93.44 115 HIS A N 1
ATOM 869 C CA . HIS A 1 115 ? -7.541 3.988 0.028 1.00 93.44 115 HIS A CA 1
ATOM 870 C C . HIS A 1 115 ? -7.129 2.740 -0.760 1.00 93.44 115 HIS A C 1
ATOM 872 O O . HIS A 1 115 ? -6.008 2.679 -1.261 1.00 93.44 115 HIS A O 1
ATOM 878 N N . ARG A 1 116 ? -8.057 1.790 -0.961 1.00 93.31 116 ARG A N 1
ATOM 879 C CA . ARG A 1 116 ? -7.786 0.597 -1.779 1.00 93.31 116 ARG A CA 1
ATOM 880 C C . ARG A 1 116 ? -7.421 0.952 -3.219 1.00 93.31 116 ARG A C 1
ATOM 882 O O . ARG A 1 116 ? -6.477 0.391 -3.763 1.00 93.31 116 ARG A O 1
ATOM 889 N N . LEU A 1 117 ? -8.151 1.887 -3.829 1.00 93.19 117 LEU A N 1
ATOM 890 C CA . LEU A 1 117 ? -7.866 2.343 -5.191 1.00 93.19 117 LEU A CA 1
ATOM 891 C C . LEU A 1 117 ? -6.515 3.054 -5.285 1.00 93.19 117 LEU A C 1
ATOM 893 O O . LEU A 1 117 ? -5.781 2.814 -6.239 1.00 93.19 117 LEU A O 1
ATOM 897 N N . THR A 1 118 ? -6.168 3.886 -4.302 1.00 93.50 118 THR A N 1
ATOM 898 C CA . THR A 1 118 ? -4.872 4.572 -4.261 1.00 93.50 118 THR A CA 1
ATOM 899 C C . THR A 1 118 ? -3.718 3.576 -4.225 1.00 93.50 118 THR A C 1
ATOM 901 O O . THR A 1 118 ? -2.793 3.714 -5.023 1.00 93.50 118 THR A O 1
ATOM 904 N N . ILE A 1 119 ? -3.777 2.556 -3.365 1.00 91.88 119 ILE A N 1
ATOM 905 C CA . ILE A 1 119 ? -2.719 1.538 -3.266 1.00 91.88 119 ILE A CA 1
ATOM 906 C C . ILE A 1 119 ? -2.583 0.787 -4.594 1.00 91.88 119 ILE A C 1
ATOM 908 O O . ILE A 1 119 ? -1.515 0.804 -5.199 1.00 91.88 119 ILE A O 1
ATOM 912 N N . LEU A 1 120 ? -3.678 0.208 -5.098 1.00 91.88 120 LEU A N 1
ATOM 913 C CA . LEU A 1 120 ? -3.661 -0.589 -6.332 1.00 91.88 120 LEU A CA 1
ATOM 914 C C . LEU A 1 120 ? -3.195 0.219 -7.547 1.00 91.88 120 LEU A C 1
ATOM 916 O O . LEU A 1 120 ? -2.437 -0.287 -8.374 1.00 91.88 120 LEU A O 1
ATOM 920 N N . LYS A 1 121 ? -3.609 1.489 -7.643 1.00 91.31 121 LYS A N 1
ATOM 921 C CA . LYS A 1 121 ? -3.152 2.395 -8.700 1.00 91.31 121 LYS A CA 1
ATOM 922 C C . LYS A 1 121 ? -1.641 2.620 -8.625 1.00 91.31 121 LYS A C 1
ATOM 924 O O . LYS A 1 121 ? -0.973 2.492 -9.643 1.00 91.31 121 LYS A O 1
ATOM 929 N N . ASN A 1 122 ? -1.098 2.928 -7.446 1.00 91.88 122 ASN A N 1
ATOM 930 C CA . ASN A 1 122 ? 0.338 3.185 -7.307 1.00 91.88 122 ASN A CA 1
ATOM 931 C C . ASN A 1 122 ? 1.175 1.920 -7.551 1.00 91.88 122 ASN A C 1
ATOM 933 O O . ASN A 1 122 ? 2.206 2.000 -8.215 1.00 91.88 122 ASN A O 1
ATOM 937 N N . VAL A 1 123 ? 0.707 0.750 -7.099 1.00 89.75 123 VAL A N 1
ATOM 938 C CA . VAL A 1 123 ? 1.332 -0.547 -7.415 1.00 89.75 123 VAL A CA 1
ATOM 939 C C . VAL A 1 123 ? 1.367 -0.767 -8.931 1.00 89.75 123 VAL A C 1
ATOM 941 O O . VAL A 1 123 ? 2.409 -1.113 -9.484 1.00 89.75 123 VAL A O 1
ATOM 944 N N . TYR A 1 124 ? 0.256 -0.514 -9.630 1.00 87.56 124 TYR A N 1
ATOM 945 C CA . TYR A 1 124 ? 0.202 -0.604 -11.090 1.00 87.56 124 TYR A CA 1
ATOM 946 C C . TYR A 1 124 ? 1.161 0.382 -11.771 1.00 87.56 124 TYR A C 1
ATOM 948 O O . TYR A 1 124 ? 1.906 -0.010 -12.669 1.00 87.56 124 TYR A O 1
ATOM 956 N N . ASP A 1 125 ? 1.197 1.636 -11.320 1.00 87.75 125 ASP A N 1
ATOM 957 C CA . ASP A 1 125 ? 2.081 2.663 -11.873 1.00 87.75 125 ASP A CA 1
ATOM 958 C C . ASP A 1 125 ? 3.563 2.276 -11.726 1.00 87.75 125 ASP A C 1
ATOM 960 O O . ASP A 1 125 ? 4.354 2.514 -12.640 1.00 87.75 125 ASP A O 1
ATOM 964 N N . ILE A 1 126 ? 3.950 1.643 -10.612 1.00 85.69 126 ILE A N 1
ATOM 965 C CA . ILE A 1 126 ? 5.309 1.116 -10.419 1.00 85.69 126 ILE A CA 1
ATOM 966 C C . ILE A 1 126 ? 5.584 -0.043 -11.380 1.00 85.69 126 ILE A C 1
ATOM 968 O O . ILE A 1 126 ? 6.614 -0.029 -12.055 1.00 85.69 126 ILE A O 1
ATOM 972 N N . LYS A 1 127 ? 4.652 -0.997 -11.519 1.00 82.94 127 LYS A N 1
ATOM 973 C CA . LYS A 1 127 ? 4.793 -2.125 -12.460 1.00 82.94 127 LYS A CA 1
ATOM 974 C C . LYS A 1 127 ? 5.006 -1.648 -13.898 1.00 82.94 127 LYS A C 1
ATOM 976 O O . LYS A 1 127 ? 5.876 -2.169 -14.584 1.00 82.94 127 LYS A O 1
ATOM 981 N N . ILE A 1 128 ? 4.266 -0.628 -14.336 1.00 80.38 128 ILE A N 1
ATOM 982 C CA . ILE A 1 128 ? 4.401 -0.044 -15.683 1.00 80.38 128 ILE A CA 1
ATOM 983 C C . ILE A 1 128 ? 5.718 0.723 -15.858 1.00 80.38 128 ILE A C 1
ATOM 985 O O . ILE A 1 128 ? 6.271 0.762 -16.954 1.00 80.38 128 ILE A O 1
ATOM 989 N N . LYS A 1 129 ? 6.237 1.351 -14.798 1.00 78.12 129 LYS A N 1
ATOM 990 C CA . LYS A 1 129 ? 7.548 2.017 -14.847 1.00 78.12 129 LYS A CA 1
ATOM 991 C C . LYS A 1 129 ? 8.703 1.019 -14.914 1.00 78.12 129 LYS A C 1
ATOM 993 O O . LYS A 1 129 ? 9.700 1.318 -15.563 1.00 78.12 129 LYS A O 1
ATOM 998 N N . GLN A 1 130 ? 8.576 -0.124 -14.239 1.00 71.12 130 GLN A N 1
ATOM 999 C CA . GLN A 1 130 ? 9.597 -1.176 -14.216 1.00 71.12 130 GLN A CA 1
ATOM 1000 C C . GLN A 1 130 ? 9.580 -2.048 -15.474 1.00 71.12 130 GLN A C 1
ATOM 1002 O O . GLN A 1 130 ? 10.645 -2.429 -15.953 1.00 71.12 130 GLN A O 1
ATOM 1007 N N . ASP A 1 131 ? 8.402 -2.296 -16.049 1.00 62.03 131 ASP A N 1
ATOM 1008 C CA . ASP A 1 131 ? 8.239 -2.901 -17.372 1.00 62.03 131 ASP A CA 1
ATOM 1009 C C . ASP A 1 131 ? 7.709 -1.840 -18.352 1.00 62.03 131 ASP A C 1
ATOM 1011 O O . ASP A 1 131 ? 6.517 -1.820 -18.682 1.00 62.03 131 ASP A O 1
ATOM 1015 N N . PRO A 1 132 ? 8.552 -0.886 -18.803 1.00 56.75 132 PRO A N 1
ATOM 1016 C CA . PRO A 1 132 ? 8.133 -0.011 -19.878 1.00 56.75 132 PRO A CA 1
ATOM 1017 C C . PRO A 1 132 ? 7.871 -0.905 -21.096 1.00 56.75 132 PRO A C 1
ATOM 1019 O O . PRO A 1 132 ? 8.763 -1.679 -21.464 1.00 56.75 132 PRO A O 1
ATOM 1022 N N . PRO A 1 133 ? 6.698 -0.815 -21.759 1.00 53.06 133 PRO A N 1
ATOM 1023 C CA . PRO A 1 133 ? 6.461 -1.537 -22.996 1.00 53.06 133 PRO A CA 1
ATOM 1024 C C . PRO A 1 133 ? 7.569 -1.127 -23.951 1.00 53.06 133 PRO A C 1
ATOM 1026 O O . PRO A 1 133 ? 7.642 0.018 -24.402 1.00 53.06 133 PRO A O 1
ATOM 1029 N N . THR A 1 134 ? 8.494 -2.054 -24.174 1.00 51.84 134 THR A N 1
ATOM 1030 C CA . THR A 1 134 ? 9.673 -1.826 -24.985 1.00 51.84 134 THR A CA 1
ATOM 1031 C C . THR A 1 134 ? 9.208 -1.546 -26.408 1.00 51.84 134 THR A C 1
ATOM 1033 O O . THR A 1 134 ? 9.091 -2.432 -27.252 1.00 51.84 134 THR A O 1
ATOM 1036 N N . LEU A 1 135 ? 9.023 -0.266 -26.728 1.00 49.31 135 LEU A N 1
ATOM 1037 C CA . LEU A 1 135 ? 9.351 0.232 -28.049 1.00 49.31 135 LEU A CA 1
ATOM 1038 C C . LEU A 1 135 ? 10.863 0.038 -28.185 1.00 49.31 135 LEU A C 1
ATOM 1040 O O . LEU A 1 135 ? 11.651 0.976 -28.066 1.00 49.31 135 LEU A O 1
ATOM 1044 N N . LYS A 1 136 ? 11.275 -1.213 -28.433 1.00 55.53 136 LYS A N 1
ATOM 1045 C CA . LYS A 1 136 ? 12.475 -1.497 -29.202 1.00 55.53 136 LYS A CA 1
ATOM 1046 C C . LYS A 1 136 ? 12.249 -0.797 -30.530 1.00 55.53 136 LYS A C 1
ATOM 1048 O O . LYS A 1 136 ? 11.720 -1.373 -31.478 1.00 55.53 136 LYS A O 1
ATOM 1053 N N . LEU A 1 137 ? 12.615 0.480 -30.577 1.00 49.28 137 LEU A N 1
ATOM 1054 C CA . LEU A 1 137 ? 12.888 1.157 -31.819 1.00 49.28 137 LEU A CA 1
ATOM 1055 C C . LEU A 1 137 ? 14.005 0.321 -32.436 1.00 49.28 137 LEU A C 1
ATOM 1057 O O . LEU A 1 137 ? 15.160 0.382 -32.014 1.00 49.28 137 LEU A O 1
ATOM 1061 N N . ASN A 1 138 ? 13.628 -0.543 -33.372 1.00 59.28 138 ASN A N 1
ATOM 1062 C CA . ASN A 1 138 ? 14.533 -1.190 -34.295 1.00 59.28 138 ASN A CA 1
ATOM 1063 C C . ASN A 1 138 ? 15.164 -0.065 -35.123 1.00 59.28 138 ASN A C 1
ATOM 1065 O O . ASN A 1 138 ? 14.727 0.230 -36.235 1.00 59.28 138 ASN A O 1
ATOM 1069 N N . MET A 1 139 ? 16.127 0.637 -34.528 1.00 59.72 139 MET A N 1
ATOM 1070 C CA . MET A 1 139 ? 16.946 1.614 -35.212 1.00 59.72 139 MET A CA 1
ATOM 1071 C C . MET A 1 139 ? 17.845 0.797 -36.142 1.00 59.72 139 MET A C 1
ATOM 1073 O O . MET A 1 139 ? 18.653 0.009 -35.644 1.00 59.72 139 MET A O 1
ATOM 1077 N N . PRO A 1 140 ? 17.695 0.904 -37.475 1.00 69.38 140 PRO A N 1
ATOM 1078 C CA . PRO A 1 140 ? 18.634 0.253 -38.372 1.00 69.38 140 PRO A CA 1
ATOM 1079 C C . PRO A 1 140 ? 20.041 0.798 -38.080 1.00 69.38 140 PRO A C 1
ATOM 1081 O O . PRO A 1 140 ? 20.174 1.979 -37.726 1.00 69.38 140 PRO A O 1
ATOM 1084 N N . PRO A 1 141 ? 21.093 -0.033 -38.197 1.00 70.06 141 PRO A N 1
ATOM 1085 C CA . PRO A 1 141 ? 22.458 0.414 -37.961 1.00 70.06 141 PRO A CA 1
ATOM 1086 C C . PRO A 1 141 ? 22.744 1.634 -38.839 1.00 70.06 141 PRO A C 1
ATOM 1088 O O . PRO A 1 141 ? 22.450 1.631 -40.037 1.00 70.06 141 PRO A O 1
ATOM 1091 N N . ARG A 1 142 ? 23.285 2.701 -38.234 1.00 60.25 142 ARG A N 1
ATOM 1092 C CA . ARG A 1 142 ? 23.691 3.896 -38.984 1.00 60.25 142 ARG A CA 1
ATOM 1093 C C . ARG A 1 142 ? 24.687 3.445 -40.056 1.00 60.25 142 ARG A C 1
ATOM 1095 O O . ARG A 1 142 ? 25.651 2.769 -39.695 1.00 60.25 142 ARG A O 1
ATOM 1102 N N . PRO A 1 143 ? 24.489 3.785 -41.342 1.00 66.38 143 PRO A N 1
ATOM 1103 C CA . PRO A 1 143 ? 25.451 3.411 -42.362 1.00 66.38 143 PRO A CA 1
ATOM 1104 C C . PRO A 1 143 ? 26.778 4.105 -42.050 1.00 66.38 143 PRO A C 1
ATOM 1106 O O . PRO A 1 143 ? 26.856 5.336 -42.021 1.00 66.38 143 PRO A O 1
ATOM 1109 N N . SER A 1 144 ? 27.810 3.304 -41.792 1.00 61.56 144 SER A N 1
ATOM 1110 C CA . SER A 1 144 ? 29.190 3.770 -41.739 1.00 61.56 144 SER A CA 1
ATOM 1111 C C . SER A 1 144 ? 29.522 4.376 -43.099 1.00 61.56 144 SER A C 1
ATOM 1113 O O . SER A 1 144 ? 29.516 3.673 -44.109 1.00 61.56 144 SER A O 1
ATOM 1115 N N . LYS A 1 145 ? 29.756 5.692 -43.143 1.00 63.84 145 LYS A N 1
ATOM 1116 C CA . LYS A 1 145 ? 30.348 6.329 -44.321 1.00 63.84 145 LYS A CA 1
ATOM 1117 C C . LYS A 1 145 ? 31.744 5.731 -44.516 1.00 63.84 145 LYS A C 1
ATOM 1119 O O . LYS A 1 145 ? 32.554 5.789 -43.594 1.00 63.84 145 LYS A O 1
ATOM 1124 N N . ILE A 1 146 ? 31.939 5.122 -45.683 1.00 64.12 146 ILE A N 1
ATOM 1125 C CA . ILE A 1 146 ? 33.230 4.696 -46.241 1.00 64.12 146 ILE A CA 1
ATOM 1126 C C . ILE A 1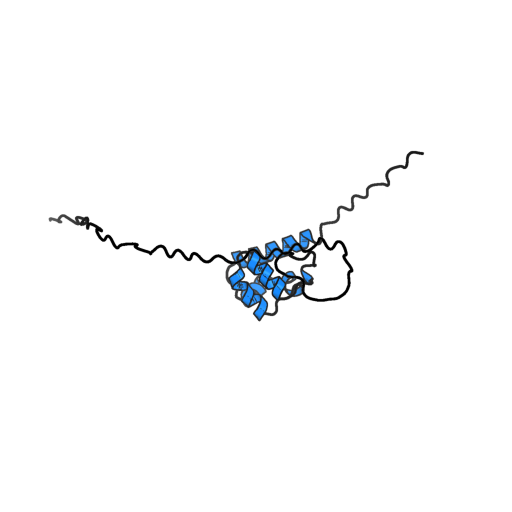 146 ? 33.965 5.942 -46.732 1.00 64.12 146 ILE A C 1
ATOM 1128 O O . ILE A 1 146 ? 33.269 6.841 -47.264 1.00 64.12 146 ILE A O 1
#

Radius of gyration: 30.35 Å; chains: 1; bounding box: 94×52×76 Å

InterPro domains:
  IPR001660 Sterile alpha motif domain [PF07647] (65-124)
  IPR001660 Sterile alpha motif domain [PS50105] (66-129)
  IPR001660 Sterile alpha motif domain [SM00454] (63-129)
  IPR013761 Sterile alpha motif/pointed domain superfamily [G3DSA:1.10.150.50] (62-131)
  IPR013761 Sterile alpha motif/pointed domain superfamily [SSF47769] (64-130)